Protein AF-A0A520BIV9-F1 (afdb_monomer)

Sequence (105 aa):
MRRLLLAGLMLAPAAWAQDAMPGKGIYTCTTADGRKLTSDRPIPECTSREQRV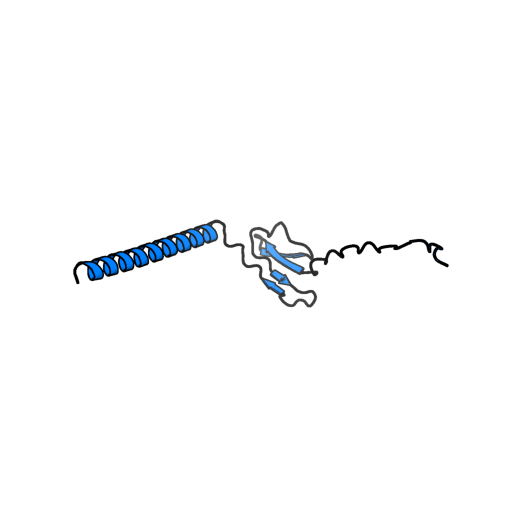LNPDGSQRTTLPPFLSPEERTAKEAADRRAAAERIAQQDAIRRDRSLMQRYG

Nearest PDB structures (foldseek):
  6wau-assembly1_A  TM=3.637E-01  e=9.914E-01  Homo sapiens
  7lky-assembly4_D  TM=3.328E-01  e=1.996E+00  Homo sapiens
  6wat-assembly7_GC  TM=3.192E-01  e=4.019E+00  Homo sapiens
  2eqj-assembly1_A  TM=2.438E-01  e=2.416E+00  Mus musculus
  5xfn-assembly1_A  TM=3.203E-01  e=4.284E+00  Homo sapiens

Mean predicted aligned error: 15.51 Å

pLDDT: mean 76.65, std 16.63, range [41.5, 98.31]

Structure (mmCIF, N/CA/C/O backbone):
data_AF-A0A520BIV9-F1
#
_entry.id   AF-A0A520BIV9-F1
#
loop_
_atom_site.group_PDB
_atom_site.id
_atom_site.type_symbol
_atom_site.label_atom_id
_atom_site.label_alt_id
_atom_site.label_comp_id
_atom_site.label_asym_id
_atom_site.label_entity_id
_atom_site.label_seq_id
_atom_site.pdbx_PDB_ins_code
_atom_site.Cartn_x
_atom_site.Cartn_y
_atom_site.Cartn_z
_atom_site.occupancy
_atom_site.B_iso_or_equiv
_atom_site.auth_seq_id
_atom_site.auth_comp_id
_atom_site.auth_asym_id
_atom_site.auth_atom_id
_atom_site.pdbx_PDB_model_num
ATOM 1 N N . MET A 1 1 ? 8.353 72.843 6.498 1.00 41.50 1 MET A N 1
ATOM 2 C CA . MET A 1 1 ? 8.590 72.641 5.052 1.00 41.50 1 MET A CA 1
ATOM 3 C C . MET A 1 1 ? 8.341 71.175 4.734 1.00 41.50 1 MET A C 1
ATOM 5 O O . MET A 1 1 ? 9.093 70.329 5.196 1.00 41.50 1 MET A O 1
ATOM 9 N N . ARG A 1 2 ? 7.217 70.849 4.089 1.00 49.19 2 ARG A N 1
ATOM 10 C CA . ARG A 1 2 ? 6.784 69.466 3.848 1.00 49.19 2 ARG A CA 1
ATOM 11 C C . ARG A 1 2 ? 6.140 69.388 2.476 1.00 49.19 2 ARG A C 1
ATOM 13 O O . ARG A 1 2 ? 5.058 69.936 2.300 1.00 49.19 2 ARG A O 1
ATOM 20 N N . ARG A 1 3 ? 6.841 68.698 1.574 1.00 47.25 3 ARG A N 1
ATOM 21 C CA . ARG A 1 3 ? 6.407 67.971 0.368 1.00 47.25 3 ARG A CA 1
ATOM 22 C C . ARG A 1 3 ? 7.475 68.155 -0.701 1.00 47.25 3 ARG A C 1
ATOM 24 O O . ARG A 1 3 ? 7.667 69.264 -1.173 1.00 47.25 3 ARG A O 1
ATOM 31 N N . LEU A 1 4 ? 8.095 67.055 -1.100 1.00 50.44 4 LEU A N 1
ATOM 32 C CA . LEU A 1 4 ? 8.312 66.738 -2.506 1.00 50.44 4 LEU A CA 1
ATOM 33 C C . LEU A 1 4 ? 8.403 65.217 -2.612 1.00 50.44 4 LEU A C 1
ATOM 35 O O . LEU A 1 4 ? 9.076 64.555 -1.824 1.00 50.44 4 LEU A O 1
ATOM 39 N N . LEU A 1 5 ? 7.570 64.704 -3.511 1.00 53.81 5 LEU A N 1
ATOM 40 C CA . LEU A 1 5 ? 7.352 63.302 -3.800 1.00 53.81 5 LEU A CA 1
ATOM 41 C C . LEU A 1 5 ? 8.606 62.711 -4.441 1.00 53.81 5 LEU A C 1
ATOM 43 O O . LEU A 1 5 ? 9.160 63.320 -5.353 1.00 53.81 5 LEU A O 1
ATOM 47 N N . LEU A 1 6 ? 8.999 61.509 -4.022 1.00 53.38 6 LEU A N 1
ATOM 48 C CA . LEU A 1 6 ? 9.930 60.684 -4.780 1.00 53.38 6 LEU A CA 1
ATOM 49 C C . LEU A 1 6 ? 9.202 59.442 -5.285 1.00 53.38 6 LEU A C 1
ATOM 51 O O . LEU A 1 6 ? 8.593 58.685 -4.531 1.00 53.38 6 LEU A O 1
ATOM 55 N N . ALA A 1 7 ? 9.225 59.374 -6.611 1.00 52.69 7 ALA A N 1
ATOM 56 C CA . ALA A 1 7 ? 8.597 58.445 -7.520 1.00 52.69 7 ALA A CA 1
ATOM 57 C C . ALA A 1 7 ? 8.765 56.976 -7.131 1.00 52.69 7 ALA A C 1
ATOM 59 O O . ALA A 1 7 ? 9.832 56.528 -6.711 1.00 52.69 7 ALA A O 1
ATOM 60 N N . GLY A 1 8 ? 7.689 56.224 -7.352 1.00 54.03 8 GLY A N 1
ATOM 61 C CA . GLY A 1 8 ? 7.732 54.778 -7.374 1.00 54.03 8 GLY A CA 1
ATOM 62 C C . GLY A 1 8 ? 8.467 54.259 -8.604 1.00 54.03 8 GLY A C 1
ATOM 63 O O . GLY A 1 8 ? 8.3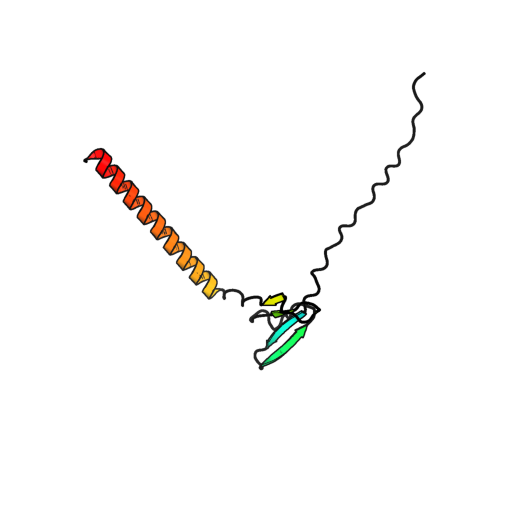37 54.804 -9.696 1.00 54.03 8 GLY A O 1
ATOM 64 N N . LEU A 1 9 ? 9.176 53.153 -8.406 1.00 53.56 9 LEU A N 1
ATOM 65 C CA . LEU A 1 9 ? 9.261 52.066 -9.373 1.00 53.56 9 LEU A CA 1
ATOM 66 C C . LEU A 1 9 ? 9.683 50.801 -8.611 1.00 53.56 9 LEU A C 1
ATOM 68 O O . LEU A 1 9 ? 10.844 50.406 -8.607 1.00 53.56 9 LEU A O 1
ATOM 72 N N . MET A 1 10 ? 8.736 50.189 -7.893 1.00 54.00 10 MET A N 1
ATOM 73 C CA . MET A 1 10 ? 8.916 48.834 -7.365 1.00 54.00 10 MET A CA 1
ATOM 74 C C . MET A 1 10 ? 8.730 47.858 -8.525 1.00 54.00 10 MET A C 1
ATOM 76 O O . MET A 1 10 ? 7.619 47.422 -8.822 1.00 54.00 10 MET A O 1
ATOM 80 N N . LEU A 1 11 ? 9.827 47.563 -9.220 1.00 57.75 11 LEU A N 1
ATOM 81 C CA . LEU A 1 11 ? 9.895 46.473 -10.180 1.00 57.75 11 LEU A CA 1
ATOM 82 C C . LEU A 1 11 ? 9.951 45.165 -9.377 1.00 57.75 11 LEU A C 1
ATOM 84 O O . LEU A 1 11 ? 11.012 44.752 -8.916 1.00 57.75 11 LEU A O 1
ATOM 88 N N . ALA A 1 12 ? 8.793 44.552 -9.138 1.00 58.62 12 ALA A N 1
ATOM 89 C CA . ALA A 1 12 ? 8.722 43.214 -8.569 1.00 58.62 12 ALA A CA 1
ATOM 90 C C . ALA A 1 12 ? 9.267 42.216 -9.607 1.00 58.62 12 ALA A C 1
ATOM 92 O O . ALA A 1 12 ? 8.701 42.127 -10.700 1.00 58.62 12 ALA A O 1
ATOM 93 N N . PRO A 1 13 ? 10.343 41.462 -9.326 1.00 56.66 13 PRO A N 1
ATOM 94 C CA . PRO A 1 13 ? 10.700 40.347 -10.181 1.00 56.66 13 PRO A CA 1
ATOM 95 C C . PRO A 1 13 ? 9.598 39.293 -10.055 1.00 56.66 13 PRO A C 1
ATOM 97 O O . PRO A 1 13 ? 9.321 38.790 -8.965 1.00 56.66 13 PRO A O 1
ATOM 100 N N . ALA A 1 14 ? 8.953 38.973 -11.177 1.00 58.25 14 ALA A N 1
ATOM 101 C CA . ALA A 1 14 ? 8.149 37.771 -11.298 1.00 58.25 14 ALA A CA 1
ATOM 102 C C . ALA A 1 14 ? 9.072 36.584 -11.002 1.00 58.25 14 ALA A C 1
ATOM 104 O O . ALA A 1 14 ? 9.930 36.229 -11.808 1.00 58.25 14 ALA A O 1
ATOM 105 N N . ALA A 1 15 ? 8.947 36.009 -9.809 1.00 54.75 15 ALA A N 1
ATOM 106 C CA . ALA A 1 15 ? 9.573 34.741 -9.496 1.00 54.75 15 ALA A CA 1
ATOM 107 C C . ALA A 1 15 ? 8.885 33.684 -10.366 1.00 54.75 15 ALA A C 1
ATOM 109 O O . ALA A 1 15 ? 7.799 33.207 -10.043 1.00 54.75 15 ALA A O 1
ATOM 110 N N . TRP A 1 16 ? 9.488 33.366 -11.512 1.00 52.84 16 TRP A N 1
ATOM 111 C CA . TRP A 1 16 ? 9.118 32.185 -12.275 1.00 52.84 16 TRP A CA 1
ATOM 112 C C . TRP A 1 16 ? 9.328 30.973 -11.369 1.00 52.84 16 TRP A C 1
ATOM 114 O O . TRP A 1 16 ? 10.451 30.679 -10.954 1.00 52.84 16 TRP A O 1
ATOM 124 N N . ALA A 1 17 ? 8.223 30.318 -11.013 1.00 49.78 17 ALA A N 1
ATOM 125 C CA . ALA A 1 17 ? 8.235 29.036 -10.339 1.00 49.78 17 ALA A CA 1
ATOM 126 C C . ALA A 1 17 ? 9.061 28.074 -11.196 1.00 49.78 17 ALA A C 1
ATOM 128 O O . ALA A 1 17 ? 8.726 27.796 -12.346 1.00 49.78 17 ALA A O 1
ATOM 129 N N . GLN A 1 18 ? 10.190 27.632 -10.657 1.00 59.03 18 GLN A N 1
ATOM 130 C CA . GLN A 1 18 ? 11.004 26.612 -11.290 1.00 59.03 18 GLN A CA 1
ATOM 131 C C . GLN A 1 18 ? 10.245 25.309 -11.066 1.00 59.03 18 GLN A C 1
ATOM 133 O O . GLN A 1 18 ? 10.239 24.796 -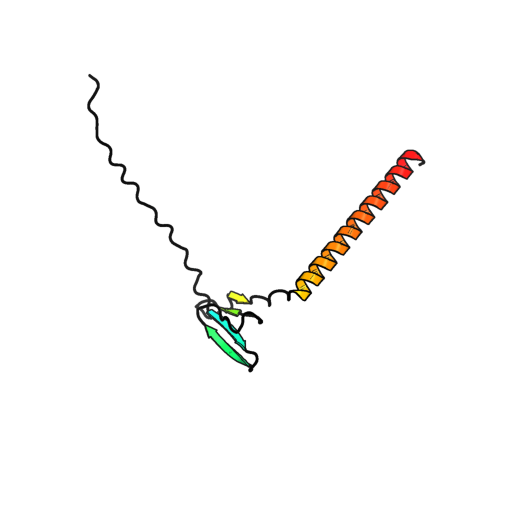9.946 1.00 59.03 18 GLN A O 1
ATOM 138 N N . ASP A 1 19 ? 9.541 24.830 -12.095 1.00 48.00 19 ASP A N 1
ATOM 139 C CA . ASP A 1 19 ? 9.027 23.465 -12.136 1.00 48.00 19 ASP A CA 1
ATOM 140 C C . ASP A 1 19 ? 10.203 22.548 -11.806 1.00 48.00 19 ASP A C 1
ATOM 142 O O . ASP A 1 19 ? 11.144 22.399 -12.591 1.00 48.00 19 ASP A O 1
ATOM 146 N N . ALA A 1 20 ? 10.199 22.008 -10.589 1.00 48.62 20 ALA A N 1
ATOM 147 C CA . ALA A 1 20 ? 11.169 21.028 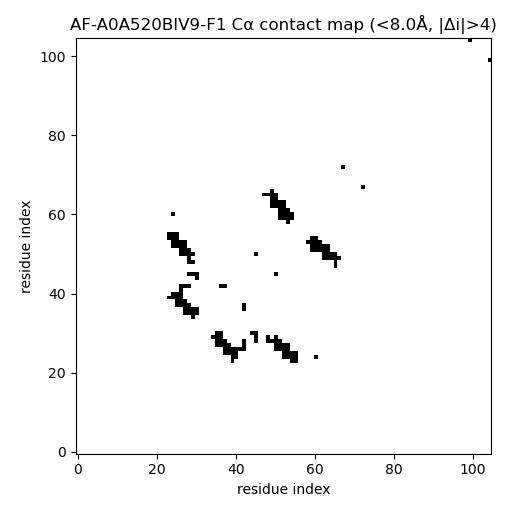-10.158 1.00 48.62 20 ALA A CA 1
ATOM 148 C C . ALA A 1 20 ? 11.031 19.843 -11.111 1.00 48.62 20 ALA A C 1
ATOM 150 O O . ALA A 1 20 ? 10.100 19.047 -10.986 1.00 48.62 20 ALA A O 1
ATOM 151 N N . MET A 1 21 ? 11.927 19.768 -12.103 1.00 55.56 21 MET A N 1
ATOM 152 C CA . MET A 1 21 ? 11.977 18.652 -13.036 1.00 55.56 21 MET A CA 1
ATOM 153 C C . MET A 1 21 ? 11.934 17.370 -12.201 1.00 55.56 21 MET A C 1
ATOM 155 O O . MET A 1 21 ? 12.794 17.212 -11.324 1.00 55.56 21 MET A O 1
ATOM 159 N N . PRO A 1 22 ? 10.956 16.469 -12.419 1.00 55.81 22 PRO A N 1
ATOM 160 C CA . PRO A 1 22 ? 10.946 15.197 -11.720 1.00 55.81 22 PRO A CA 1
ATOM 161 C C . PRO A 1 22 ? 12.300 14.549 -11.995 1.00 55.81 22 PRO A C 1
ATOM 163 O O . PRO A 1 22 ? 12.695 14.398 -13.154 1.00 55.81 22 PRO A O 1
ATOM 166 N N . GLY A 1 23 ? 13.062 14.296 -10.926 1.00 59.44 23 GLY A N 1
ATOM 167 C CA . GLY A 1 23 ? 14.439 13.826 -11.031 1.00 59.44 23 GLY A CA 1
ATOM 168 C C . GLY A 1 23 ? 14.527 12.671 -12.024 1.00 59.44 23 GLY A C 1
ATOM 169 O O . GLY A 1 23 ? 13.668 11.790 -12.004 1.00 59.44 23 GLY A O 1
ATOM 170 N N . LYS A 1 24 ? 15.530 12.714 -12.910 1.00 68.38 24 LYS A N 1
ATOM 171 C CA . LYS A 1 24 ? 15.757 11.730 -13.979 1.00 68.38 24 LYS A CA 1
ATOM 172 C C . LYS A 1 24 ? 15.867 10.323 -13.381 1.00 68.38 24 LYS A C 1
ATOM 174 O O . LYS A 1 24 ? 16.938 9.913 -12.944 1.00 68.38 24 LYS A O 1
ATOM 179 N N . GLY A 1 25 ? 14.742 9.626 -13.288 1.00 75.75 25 GLY A N 1
ATOM 180 C CA . GLY A 1 25 ? 14.665 8.229 -12.896 1.00 75.75 25 GLY A CA 1
ATOM 181 C C . GLY A 1 25 ? 14.656 7.379 -14.154 1.00 75.75 25 GLY A C 1
ATOM 182 O O . GLY A 1 25 ? 13.886 7.652 -15.071 1.00 75.75 25 GLY A O 1
ATOM 183 N N . ILE A 1 26 ? 15.509 6.364 -14.206 1.00 84.44 26 ILE A N 1
ATOM 184 C CA . ILE A 1 26 ? 15.545 5.419 -15.321 1.00 84.44 26 ILE A CA 1
ATOM 185 C C . ILE A 1 26 ? 14.513 4.332 -15.019 1.00 84.44 26 ILE A C 1
ATOM 187 O O . ILE A 1 26 ? 14.655 3.579 -14.057 1.00 84.44 26 ILE A O 1
ATOM 191 N N . TYR A 1 27 ? 13.459 4.253 -15.818 1.00 85.81 27 TYR A N 1
ATOM 192 C CA . TYR A 1 27 ? 12.400 3.260 -15.694 1.00 85.81 27 TYR A CA 1
ATOM 193 C C . TYR A 1 27 ? 12.828 1.977 -16.398 1.00 85.81 27 TYR A C 1
ATOM 195 O O . TYR A 1 27 ? 13.209 1.994 -17.567 1.00 85.81 27 TYR A O 1
ATOM 203 N N . THR A 1 28 ? 12.757 0.852 -15.692 1.00 87.75 28 THR A N 1
ATOM 204 C CA . THR A 1 28 ? 13.059 -0.471 -16.242 1.00 87.75 28 THR A CA 1
ATOM 205 C C . THR A 1 28 ? 11.923 -1.442 -15.962 1.00 87.75 28 THR A C 1
ATOM 207 O O . THR A 1 28 ? 11.371 -1.470 -14.862 1.00 87.75 28 THR A O 1
ATOM 210 N N . CYS A 1 29 ? 11.557 -2.254 -16.948 1.00 86.50 29 CYS A N 1
ATOM 211 C CA . CYS A 1 29 ? 10.507 -3.259 -16.811 1.00 86.50 29 CYS A CA 1
ATOM 212 C C . CYS A 1 29 ? 10.761 -4.460 -17.725 1.00 86.50 29 CYS A C 1
ATOM 214 O O . CYS A 1 29 ? 11.612 -4.414 -18.613 1.00 86.50 29 CYS A O 1
ATOM 216 N N . THR A 1 30 ? 10.036 -5.554 -17.492 1.00 86.31 30 THR A N 1
ATOM 217 C CA . THR A 1 30 ? 10.101 -6.759 -18.333 1.00 86.31 30 THR A CA 1
ATOM 218 C C . THR A 1 30 ? 8.747 -6.985 -18.999 1.00 86.31 30 THR A C 1
ATOM 220 O O . THR A 1 30 ? 7.741 -7.160 -18.308 1.00 86.31 30 THR A O 1
ATOM 223 N N . THR A 1 31 ? 8.721 -6.963 -20.331 1.00 81.31 31 THR A N 1
ATOM 224 C CA . THR A 1 31 ? 7.530 -7.189 -21.162 1.00 81.31 31 THR A CA 1
ATOM 225 C C . THR A 1 31 ? 7.058 -8.646 -21.057 1.00 81.31 31 THR A C 1
ATOM 227 O O . THR A 1 31 ? 7.799 -9.517 -20.600 1.00 81.31 31 THR A O 1
ATOM 230 N N . ALA A 1 32 ? 5.824 -8.937 -21.485 1.00 77.38 32 ALA A N 1
ATOM 231 C CA . ALA A 1 32 ? 5.276 -10.298 -21.507 1.00 77.38 32 ALA A CA 1
ATOM 232 C C . ALA A 1 32 ? 6.132 -11.284 -22.322 1.00 77.38 32 ALA A C 1
ATOM 234 O O . ALA A 1 32 ? 6.276 -12.436 -21.924 1.00 77.38 32 ALA A O 1
ATOM 235 N N . ASP A 1 33 ? 6.785 -10.793 -23.374 1.00 81.25 33 ASP A N 1
ATOM 236 C CA . ASP A 1 33 ? 7.691 -11.567 -24.231 1.00 81.25 33 ASP A CA 1
ATOM 237 C C . ASP A 1 33 ? 9.074 -11.818 -23.594 1.00 81.25 33 ASP A C 1
ATOM 239 O O . ASP A 1 33 ? 10.000 -12.282 -24.254 1.00 81.25 33 ASP A O 1
ATOM 243 N N . GLY A 1 34 ? 9.266 -11.443 -22.322 1.00 80.00 34 GLY A N 1
ATOM 244 C CA . GLY A 1 34 ? 10.524 -11.608 -21.586 1.00 80.00 34 GLY A CA 1
ATOM 245 C C . GLY A 1 34 ? 11.604 -10.570 -21.915 1.00 80.00 34 GLY A C 1
ATOM 246 O O . GLY A 1 34 ? 12.704 -10.618 -21.362 1.00 80.00 34 GLY A O 1
ATOM 247 N N . ARG A 1 35 ? 11.311 -9.602 -22.790 1.00 84.88 35 ARG A N 1
ATOM 248 C CA . ARG A 1 35 ? 12.235 -8.514 -23.135 1.00 84.88 35 ARG A CA 1
ATOM 249 C C . ARG A 1 35 ? 12.330 -7.491 -22.006 1.00 84.88 35 ARG A C 1
ATOM 251 O O . ARG A 1 35 ? 11.318 -7.073 -21.455 1.00 84.88 35 ARG A O 1
ATOM 258 N N . LYS A 1 36 ? 13.550 -7.044 -21.698 1.00 86.00 36 LYS A N 1
ATOM 259 C CA . LYS A 1 36 ? 13.785 -5.917 -20.786 1.00 86.00 36 LYS A CA 1
ATOM 260 C C . LYS A 1 36 ? 13.687 -4.602 -21.554 1.00 86.00 36 LYS A C 1
ATOM 262 O O . LYS A 1 36 ? 14.371 -4.434 -22.563 1.00 86.00 36 LYS A O 1
ATOM 267 N N . LEU A 1 37 ? 12.863 -3.686 -21.064 1.00 86.44 37 LEU A N 1
ATOM 268 C CA . LEU A 1 37 ? 12.748 -2.322 -21.566 1.00 86.44 37 LEU A CA 1
ATOM 269 C C . LEU A 1 37 ? 13.335 -1.360 -20.536 1.00 86.44 37 LEU A C 1
ATOM 271 O O . LEU A 1 37 ? 13.080 -1.497 -19.340 1.00 86.44 37 LEU A O 1
ATOM 275 N N . THR A 1 38 ? 14.100 -0.389 -21.023 1.00 87.06 38 THR A N 1
ATOM 276 C CA . THR A 1 38 ? 14.731 0.665 -20.225 1.00 87.06 38 THR A CA 1
ATOM 277 C C . THR A 1 38 ? 14.428 1.999 -20.884 1.00 87.06 38 THR A C 1
ATOM 279 O O . THR A 1 38 ? 14.583 2.135 -22.098 1.00 87.06 38 THR A O 1
ATOM 282 N N . SER A 1 39 ? 13.980 2.983 -20.112 1.00 85.44 39 SER A N 1
ATOM 283 C CA . SER A 1 39 ? 13.673 4.308 -20.635 1.00 85.44 39 SER A CA 1
ATOM 284 C C . SER A 1 39 ? 13.816 5.379 -19.562 1.00 85.44 39 SER A C 1
ATOM 286 O O . SER A 1 39 ? 13.466 5.161 -18.410 1.00 85.44 39 SER A O 1
ATOM 288 N N . ASP A 1 40 ? 14.265 6.570 -19.947 1.00 84.25 40 ASP A N 1
ATOM 289 C CA . ASP A 1 40 ? 14.320 7.740 -19.054 1.00 84.25 40 ASP A CA 1
ATOM 290 C C . ASP A 1 40 ? 12.932 8.358 -18.786 1.00 84.25 40 ASP A C 1
ATOM 292 O O . ASP A 1 40 ? 12.801 9.360 -18.083 1.00 84.25 40 ASP A O 1
ATOM 296 N N . ARG A 1 41 ? 11.881 7.773 -19.372 1.00 82.56 41 ARG A N 1
ATOM 297 C CA . ARG A 1 41 ? 10.472 8.155 -19.232 1.00 82.56 41 ARG A CA 1
ATOM 298 C C . ARG A 1 41 ? 9.620 6.932 -18.859 1.00 82.56 41 ARG A C 1
ATOM 300 O O . ARG A 1 41 ? 10.024 5.813 -19.175 1.00 82.56 41 ARG A O 1
ATOM 307 N N . PRO A 1 42 ? 8.440 7.115 -18.237 1.00 80.69 42 PRO A N 1
ATOM 308 C CA . PRO A 1 42 ? 7.537 6.009 -17.923 1.00 80.69 42 PRO A CA 1
ATOM 309 C C . PRO A 1 42 ? 7.216 5.157 -19.156 1.00 80.69 42 PRO A C 1
ATOM 311 O O . PRO A 1 42 ? 6.904 5.696 -20.220 1.00 80.69 42 PRO A O 1
ATOM 314 N N . ILE A 1 43 ? 7.296 3.832 -19.012 1.00 84.88 43 ILE A N 1
ATOM 315 C CA . ILE A 1 43 ? 7.101 2.886 -20.116 1.00 84.88 43 ILE A CA 1
ATOM 316 C C . ILE A 1 43 ? 5.614 2.488 -20.156 1.00 84.88 43 ILE A C 1
ATOM 318 O O . ILE A 1 43 ? 5.170 1.763 -19.259 1.00 84.88 43 ILE A O 1
ATOM 322 N N . PRO A 1 44 ? 4.830 2.932 -21.161 1.00 81.00 44 PRO A N 1
ATOM 323 C CA . PRO A 1 44 ? 3.380 2.702 -21.206 1.00 81.00 44 PRO A CA 1
ATOM 324 C C . PRO A 1 44 ? 3.014 1.225 -21.413 1.00 81.00 44 PRO A C 1
ATOM 326 O O . PRO A 1 44 ? 2.001 0.751 -20.913 1.00 81.00 44 PRO A O 1
ATOM 329 N N . GLU A 1 45 ? 3.866 0.458 -22.093 1.00 80.19 45 GLU A N 1
ATOM 330 C CA . GLU A 1 45 ? 3.668 -0.986 -22.299 1.00 80.19 45 GLU A CA 1
ATOM 331 C C . GLU A 1 45 ? 3.774 -1.790 -20.994 1.00 80.19 45 GLU A C 1
ATOM 333 O O . GLU A 1 45 ? 3.259 -2.901 -20.887 1.00 80.19 45 GLU A O 1
ATOM 338 N N . CYS A 1 46 ? 4.425 -1.218 -19.981 1.00 77.94 46 CYS A N 1
ATOM 339 C CA . CYS A 1 46 ? 4.652 -1.846 -18.689 1.00 77.94 46 CYS A CA 1
ATOM 340 C C . CYS A 1 46 ? 3.731 -1.309 -17.593 1.00 77.94 46 CYS A C 1
ATOM 342 O O . CYS A 1 46 ? 3.991 -1.544 -16.417 1.00 77.94 46 CYS A O 1
ATOM 344 N N . THR A 1 47 ? 2.665 -0.577 -17.926 1.00 73.50 47 THR A N 1
ATOM 345 C CA . THR A 1 47 ? 1.713 -0.062 -16.925 1.00 73.50 47 THR A CA 1
ATOM 346 C C . THR A 1 47 ? 0.987 -1.186 -16.172 1.00 73.50 47 THR A C 1
ATOM 348 O O . THR A 1 47 ? 0.589 -0.997 -15.028 1.00 73.50 47 THR A O 1
ATOM 351 N N . SER A 1 48 ? 0.858 -2.373 -16.773 1.00 68.94 48 SER A N 1
ATOM 352 C CA . SER A 1 48 ? 0.258 -3.568 -16.158 1.00 68.94 48 SER A CA 1
ATOM 353 C C . SER A 1 48 ? 1.241 -4.427 -15.348 1.00 68.94 48 SER A C 1
ATOM 355 O O . SER A 1 48 ? 0.865 -5.496 -14.871 1.00 68.94 48 SER A O 1
ATOM 357 N N . ARG A 1 49 ? 2.507 -4.007 -15.216 1.00 71.56 49 ARG A N 1
ATOM 358 C CA . ARG A 1 49 ? 3.587 -4.774 -14.577 1.00 71.56 49 ARG A CA 1
ATOM 359 C C . ARG A 1 49 ? 4.406 -3.897 -13.634 1.00 71.56 49 ARG A C 1
ATOM 361 O O . ARG A 1 49 ? 4.336 -2.673 -13.668 1.00 71.56 49 ARG A O 1
ATOM 368 N N . GLU A 1 50 ? 5.221 -4.542 -12.806 1.00 72.44 50 GLU A N 1
ATOM 369 C CA . GLU A 1 50 ? 6.200 -3.855 -11.965 1.00 72.44 50 GLU A CA 1
ATOM 370 C C . GLU A 1 50 ? 7.218 -3.084 -12.816 1.00 72.44 50 GLU A C 1
ATOM 372 O O . GLU A 1 50 ? 7.817 -3.632 -13.749 1.00 72.44 50 GLU A O 1
ATOM 377 N N . GLN A 1 51 ? 7.446 -1.816 -12.464 1.00 75.94 51 GLN A N 1
ATOM 378 C CA . GLN A 1 51 ? 8.515 -0.996 -13.032 1.00 75.94 51 GLN A CA 1
ATOM 379 C C . GLN A 1 51 ? 9.513 -0.639 -11.929 1.00 75.94 51 GLN A C 1
ATOM 381 O O . GLN A 1 51 ? 9.150 -0.151 -10.859 1.00 75.94 51 GLN A O 1
ATOM 386 N N . ARG A 1 52 ? 10.799 -0.871 -12.182 1.00 83.69 52 ARG A N 1
ATOM 387 C CA . ARG A 1 52 ? 11.888 -0.478 -11.283 1.00 83.69 52 ARG A CA 1
ATOM 388 C C . ARG A 1 52 ? 12.422 0.873 -11.729 1.00 83.69 52 ARG A C 1
ATOM 390 O O . ARG A 1 52 ? 12.804 1.020 -12.888 1.00 83.69 52 ARG A O 1
ATOM 397 N N . VAL A 1 53 ? 12.480 1.832 -10.812 1.00 82.88 53 VAL A N 1
ATOM 398 C CA . VAL A 1 53 ? 13.097 3.140 -11.044 1.00 82.88 53 VAL A CA 1
ATOM 399 C C . VAL A 1 53 ? 14.525 3.080 -10.520 1.00 82.88 53 VAL A C 1
ATOM 401 O O . VAL A 1 53 ? 14.758 2.834 -9.333 1.00 82.88 53 VAL A O 1
ATOM 404 N N . LEU A 1 54 ? 15.486 3.287 -11.409 1.00 84.38 54 LEU A N 1
ATOM 405 C CA . LEU A 1 54 ? 16.898 3.390 -11.074 1.00 84.38 54 LEU A CA 1
ATOM 406 C C . LEU A 1 54 ? 17.292 4.862 -10.961 1.00 84.38 54 LEU A C 1
ATOM 408 O O . LEU A 1 54 ? 16.733 5.738 -11.628 1.00 84.38 54 LEU A O 1
ATOM 412 N N . ASN A 1 55 ? 18.257 5.127 -10.094 1.00 81.12 55 ASN A N 1
ATOM 413 C CA . ASN A 1 55 ? 18.963 6.393 -10.051 1.00 81.12 55 ASN A CA 1
ATOM 414 C C . ASN A 1 55 ? 19.947 6.487 -11.238 1.00 81.12 55 ASN A C 1
ATOM 416 O O . ASN A 1 55 ? 20.296 5.467 -11.840 1.00 81.12 55 ASN A O 1
ATOM 420 N N . PRO A 1 56 ? 20.445 7.694 -11.559 1.00 76.94 56 PRO A N 1
ATOM 421 C CA . PRO A 1 56 ? 21.444 7.890 -12.614 1.00 76.94 56 PRO A CA 1
ATOM 422 C C . PRO A 1 56 ? 22.765 7.132 -12.405 1.00 76.94 56 PRO A C 1
ATOM 424 O O . PRO A 1 56 ? 23.479 6.878 -13.367 1.00 76.94 56 PRO A O 1
ATOM 427 N N . ASP A 1 57 ? 23.094 6.765 -11.165 1.00 76.69 57 ASP A N 1
ATOM 428 C CA . ASP A 1 57 ? 24.262 5.950 -10.800 1.00 76.69 57 ASP A CA 1
ATOM 429 C C . ASP A 1 57 ? 24.027 4.436 -10.994 1.00 76.69 57 ASP A C 1
ATOM 431 O O . ASP A 1 57 ? 24.889 3.621 -10.673 1.00 76.69 57 ASP A O 1
ATOM 435 N N . GLY A 1 58 ? 22.853 4.046 -11.503 1.00 69.75 58 GLY A N 1
ATOM 436 C CA . GLY A 1 58 ? 2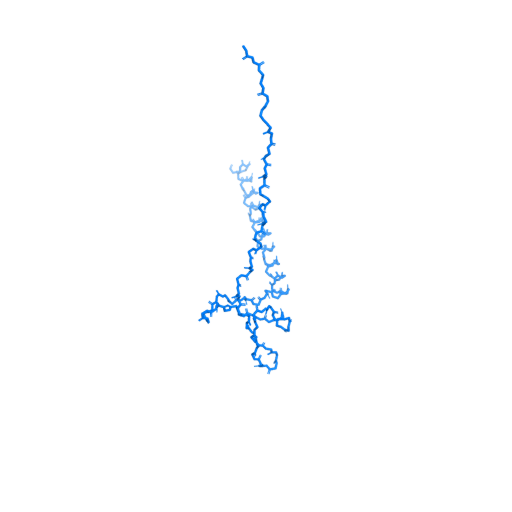2.453 2.653 -11.688 1.00 69.75 58 GLY A CA 1
ATOM 437 C C . GLY A 1 58 ? 21.992 1.962 -10.403 1.00 69.75 58 GLY A C 1
ATOM 438 O O . GLY A 1 58 ? 21.548 0.813 -10.464 1.00 69.75 58 GLY A O 1
ATOM 439 N N . SER A 1 59 ? 22.040 2.641 -9.250 1.00 77.88 59 SER A N 1
ATOM 440 C CA . SER A 1 59 ? 21.477 2.107 -8.012 1.00 77.88 59 SER A CA 1
ATOM 441 C C . SER A 1 59 ? 19.953 2.038 -8.111 1.00 77.88 59 SER A C 1
ATOM 443 O O . SER A 1 59 ? 19.296 2.875 -8.737 1.00 77.88 59 SER A O 1
ATOM 445 N N . GLN A 1 60 ? 19.356 1.014 -7.504 1.00 73.88 60 GLN A N 1
ATOM 446 C CA . GLN A 1 60 ? 17.904 0.910 -7.456 1.00 73.88 60 GLN A CA 1
ATOM 447 C C . GLN A 1 60 ? 17.355 1.993 -6.521 1.00 73.88 60 GLN A C 1
ATOM 449 O O . GLN A 1 60 ? 17.571 1.939 -5.314 1.00 73.88 60 GLN A O 1
ATOM 454 N N . ARG A 1 61 ? 16.631 2.971 -7.080 1.00 71.19 61 ARG A N 1
ATOM 455 C CA . ARG A 1 61 ? 16.005 4.051 -6.307 1.00 71.19 61 ARG A CA 1
ATOM 456 C C . ARG A 1 61 ? 14.772 3.542 -5.580 1.00 71.19 61 ARG A C 1
ATOM 458 O O . ARG A 1 61 ? 14.598 3.766 -4.389 1.00 71.19 61 ARG A O 1
ATOM 465 N N . THR A 1 62 ? 13.887 2.892 -6.325 1.00 64.25 62 THR A N 1
ATOM 466 C CA . THR A 1 62 ? 12.679 2.278 -5.786 1.00 64.25 62 THR A CA 1
ATOM 467 C C . THR A 1 62 ? 12.166 1.240 -6.777 1.00 64.25 62 THR A C 1
ATOM 469 O O . THR A 1 62 ? 12.243 1.431 -7.992 1.00 64.25 62 THR A O 1
ATOM 472 N N . THR A 1 63 ? 11.652 0.125 -6.278 1.00 63.75 63 THR A N 1
ATOM 473 C CA . THR A 1 63 ? 10.822 -0.765 -7.093 1.00 63.75 63 THR A CA 1
ATOM 474 C C . THR A 1 63 ? 9.401 -0.291 -6.871 1.00 63.75 63 THR A C 1
ATOM 476 O O . THR A 1 63 ? 8.948 -0.355 -5.729 1.00 63.75 63 THR A O 1
ATOM 479 N N . LEU A 1 64 ? 8.714 0.225 -7.903 1.00 61.03 64 LEU A N 1
ATOM 480 C CA . LEU A 1 64 ? 7.276 0.410 -7.747 1.00 61.03 64 LEU A CA 1
ATOM 481 C C . LEU A 1 64 ? 6.706 -0.994 -7.551 1.00 61.03 64 LEU A C 1
ATOM 483 O O . LEU A 1 64 ? 6.855 -1.816 -8.465 1.00 61.03 64 LEU A O 1
ATOM 487 N 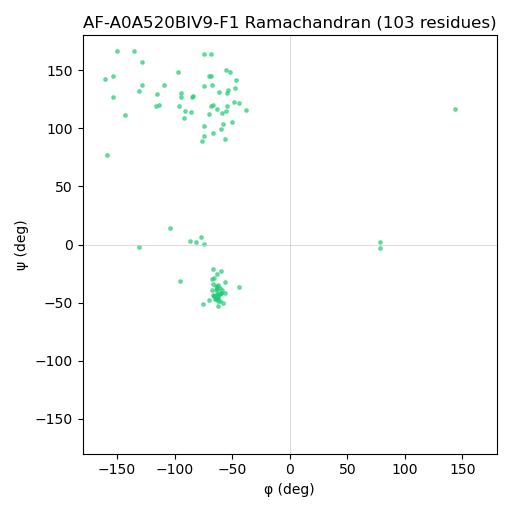N . PRO A 1 65 ? 6.098 -1.291 -6.386 1.00 53.72 65 PRO A N 1
ATOM 488 C CA . PRO A 1 65 ? 5.346 -2.520 -6.266 1.00 53.72 65 PRO A CA 1
ATOM 489 C C . PRO A 1 65 ? 4.302 -2.511 -7.386 1.00 53.72 65 PRO A C 1
ATOM 491 O O . PRO A 1 65 ? 3.862 -1.429 -7.808 1.00 53.72 65 PRO A O 1
ATOM 494 N N . PRO A 1 66 ? 3.910 -3.687 -7.892 1.00 54.31 66 PRO A N 1
ATOM 495 C CA . PRO A 1 66 ? 2.803 -3.740 -8.822 1.00 54.31 66 PRO A CA 1
ATOM 496 C C . PRO A 1 66 ? 1.669 -3.047 -8.081 1.00 54.31 66 PRO A C 1
ATOM 498 O O . PRO A 1 66 ? 1.486 -3.282 -6.881 1.00 54.31 66 PRO A O 1
ATOM 501 N N . PHE A 1 67 ? 0.999 -2.094 -8.735 1.00 52.84 67 PHE A N 1
ATOM 502 C CA . PHE A 1 67 ? -0.207 -1.521 -8.153 1.00 52.84 67 PHE A CA 1
ATOM 503 C C . PHE A 1 67 ? -1.000 -2.703 -7.619 1.00 52.84 67 PHE A C 1
ATOM 505 O O . PHE A 1 67 ? -1.243 -3.612 -8.415 1.00 52.84 67 PHE A O 1
ATOM 512 N N . LEU A 1 68 ? -1.302 -2.727 -6.305 1.00 55.75 68 LEU A N 1
ATOM 513 C CA . LEU A 1 68 ? -2.231 -3.704 -5.735 1.00 55.75 68 LEU A CA 1
ATOM 514 C C . LEU A 1 68 ? -3.311 -3.856 -6.791 1.00 55.75 68 LEU A C 1
ATOM 516 O O . LEU A 1 68 ? -3.929 -2.842 -7.165 1.00 55.75 68 LEU A O 1
ATOM 520 N N . SER A 1 69 ? -3.425 -5.053 -7.363 1.00 62.97 69 SER A N 1
ATOM 521 C CA . SER A 1 69 ? -4.365 -5.255 -8.453 1.00 62.97 69 SER A CA 1
ATOM 522 C C . SER A 1 69 ? -5.720 -4.724 -7.972 1.00 62.97 69 SER A C 1
ATOM 524 O O . SER A 1 69 ? -5.986 -4.713 -6.762 1.00 62.97 69 SER A O 1
ATOM 526 N N . PRO A 1 70 ? -6.580 -4.190 -8.852 1.00 64.06 70 PRO A N 1
ATOM 527 C CA . PRO A 1 70 ? -7.903 -3.737 -8.433 1.00 64.06 70 PRO A CA 1
ATOM 528 C C . PRO A 1 70 ? -8.584 -4.748 -7.494 1.00 64.06 70 PRO A C 1
ATOM 530 O O . PRO A 1 70 ? -9.148 -4.351 -6.481 1.00 64.06 70 PRO A O 1
ATOM 533 N N . GLU A 1 71 ? -8.381 -6.041 -7.750 1.00 68.69 71 GLU A N 1
ATOM 534 C CA . GLU A 1 71 ? -8.797 -7.155 -6.902 1.00 68.69 71 GLU A CA 1
ATOM 535 C C . GLU A 1 71 ? -8.143 -7.152 -5.508 1.00 68.69 71 GLU A C 1
ATOM 537 O O . GLU A 1 71 ? -8.861 -7.134 -4.511 1.00 68.69 71 GLU A O 1
ATOM 542 N N . GLU A 1 72 ? -6.816 -7.084 -5.385 1.00 73.06 72 GLU A N 1
ATOM 543 C CA . GLU A 1 72 ? -6.127 -7.042 -4.082 1.00 73.06 72 GLU A CA 1
ATOM 544 C C . GLU A 1 72 ? -6.486 -5.802 -3.253 1.00 73.06 72 GLU A C 1
ATOM 546 O O . GLU A 1 72 ? -6.620 -5.893 -2.029 1.00 73.06 72 GLU A O 1
ATOM 551 N N . ARG A 1 73 ? -6.715 -4.647 -3.897 1.00 78.06 73 ARG A N 1
ATOM 552 C CA . ARG A 1 73 ? -7.243 -3.458 -3.203 1.00 78.06 73 ARG A CA 1
ATOM 553 C C . ARG A 1 73 ? -8.651 -3.702 -2.694 1.00 78.06 73 ARG A C 1
ATOM 555 O O . ARG A 1 73 ? -8.914 -3.443 -1.525 1.00 78.06 73 ARG A O 1
ATOM 562 N N . THR A 1 74 ? -9.535 -4.250 -3.529 1.00 79.94 74 THR A N 1
ATOM 563 C CA . THR A 1 74 ? -10.909 -4.555 -3.102 1.00 79.94 74 THR A CA 1
ATOM 564 C C . THR A 1 74 ? -10.943 -5.599 -1.986 1.00 79.94 74 THR A C 1
ATOM 566 O O . THR A 1 74 ? -11.738 -5.466 -1.055 1.00 79.94 74 THR A O 1
ATOM 569 N N . ALA A 1 75 ? -10.050 -6.593 -2.018 1.00 85.19 75 ALA A N 1
ATOM 570 C CA . ALA A 1 75 ? -9.908 -7.602 -0.976 1.00 85.19 75 ALA A CA 1
ATOM 571 C C . ALA A 1 75 ? -9.418 -6.979 0.336 1.00 85.19 75 ALA A C 1
ATOM 573 O O . ALA A 1 75 ? -9.990 -7.245 1.396 1.00 85.19 75 ALA A O 1
ATOM 574 N N . LYS A 1 76 ? -8.421 -6.088 0.268 1.00 86.19 76 LYS A N 1
ATOM 575 C CA . LYS A 1 76 ? -7.941 -5.338 1.429 1.00 86.19 76 LYS A CA 1
ATOM 576 C C . LYS A 1 76 ? -9.018 -4.418 2.005 1.00 86.19 76 LYS A C 1
ATOM 578 O O . LYS A 1 76 ? -9.251 -4.447 3.205 1.00 86.19 76 LYS A O 1
ATOM 583 N N . GLU A 1 77 ? -9.734 -3.669 1.174 1.00 90.38 77 GLU A N 1
ATOM 584 C CA . GLU A 1 77 ? -10.841 -2.811 1.614 1.00 90.38 77 GLU A CA 1
ATOM 585 C C . GLU A 1 77 ? -12.001 -3.619 2.213 1.00 90.38 77 GLU A C 1
ATOM 587 O O . GLU A 1 77 ? -12.656 -3.181 3.158 1.00 90.38 77 GLU A O 1
ATOM 592 N N . ALA A 1 78 ? -12.288 -4.811 1.683 1.00 92.44 78 ALA A N 1
ATOM 593 C CA . ALA A 1 78 ? -13.267 -5.721 2.270 1.00 92.44 78 ALA A CA 1
ATOM 594 C C . ALA A 1 78 ? -12.803 -6.244 3.638 1.00 92.44 78 ALA A C 1
ATOM 596 O O . ALA A 1 78 ? -13.600 -6.256 4.578 1.00 92.44 78 ALA A O 1
ATOM 597 N N . ALA A 1 79 ? -11.531 -6.630 3.770 1.00 93.44 79 ALA A N 1
ATOM 598 C CA . ALA A 1 79 ? -10.948 -7.058 5.039 1.00 93.44 79 ALA A CA 1
ATOM 599 C C . ALA A 1 79 ? -10.953 -5.922 6.076 1.00 93.44 79 ALA A C 1
ATOM 601 O O . ALA A 1 79 ? -11.410 -6.118 7.202 1.00 93.44 79 ALA A O 1
ATOM 602 N N . ASP A 1 80 ? -10.551 -4.715 5.676 1.00 95.31 80 ASP A N 1
ATOM 603 C CA . ASP A 1 80 ? -10.516 -3.533 6.537 1.00 95.31 80 ASP A CA 1
ATOM 604 C C . ASP A 1 80 ? -11.936 -3.139 6.999 1.00 95.31 80 ASP A C 1
ATOM 606 O O . ASP A 1 80 ? -12.141 -2.817 8.173 1.00 95.31 80 ASP A O 1
ATOM 610 N N . ARG A 1 81 ? -12.948 -3.248 6.120 1.00 96.06 81 ARG A N 1
ATOM 611 C CA . ARG A 1 81 ? -14.367 -3.046 6.478 1.00 96.06 81 ARG A CA 1
ATOM 612 C C . ARG A 1 81 ? -14.880 -4.082 7.475 1.00 96.06 81 ARG A C 1
ATOM 614 O O . ARG A 1 81 ? -15.558 -3.704 8.430 1.00 96.06 81 ARG A O 1
ATOM 621 N N . ARG A 1 82 ? -14.554 -5.366 7.286 1.00 96.19 82 ARG A N 1
ATOM 622 C CA . ARG A 1 82 ? -14.932 -6.440 8.224 1.00 96.19 82 ARG A CA 1
ATOM 623 C C . ARG A 1 82 ? -14.300 -6.217 9.596 1.00 96.19 82 ARG A C 1
ATOM 625 O O . ARG A 1 82 ? -15.019 -6.175 10.588 1.00 96.19 82 ARG A O 1
ATOM 632 N N . ALA A 1 83 ? -12.998 -5.941 9.638 1.00 97.31 83 ALA A N 1
ATOM 633 C CA . ALA A 1 83 ? -12.288 -5.650 10.880 1.00 97.31 83 ALA A CA 1
ATOM 634 C C . ALA A 1 83 ? -12.850 -4.407 11.595 1.00 97.31 83 ALA A C 1
ATOM 636 O O . ALA A 1 83 ? -12.943 -4.375 12.821 1.00 97.31 83 ALA A O 1
ATOM 637 N N . ALA A 1 84 ? -13.254 -3.369 10.854 1.00 97.44 84 ALA A N 1
ATOM 638 C CA . ALA A 1 84 ? -13.907 -2.201 11.439 1.00 97.44 84 ALA A CA 1
ATOM 639 C C . ALA A 1 84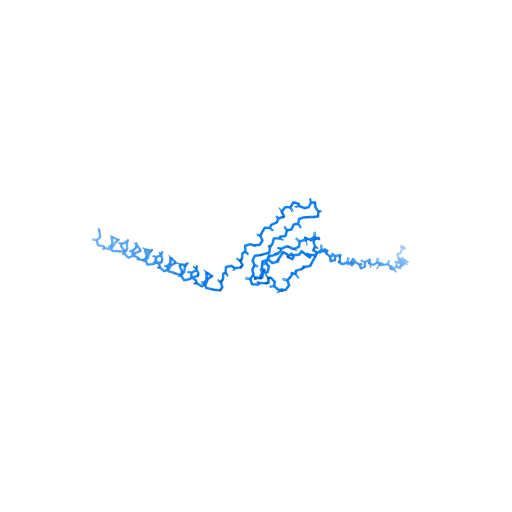 ? -15.280 -2.538 12.043 1.00 97.44 84 ALA A C 1
ATOM 641 O O . ALA A 1 84 ? -15.558 -2.121 13.167 1.00 97.44 84 ALA A O 1
ATOM 642 N N . ALA A 1 85 ? -16.105 -3.316 11.336 1.00 97.62 85 ALA A N 1
ATOM 643 C CA . ALA A 1 85 ? -17.40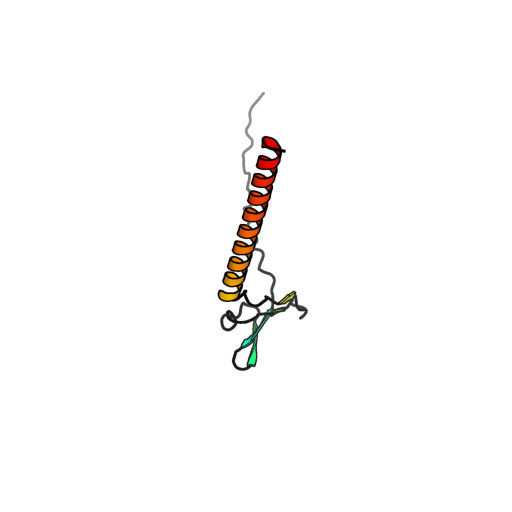8 -3.756 11.830 1.00 97.62 85 ALA A CA 1
ATOM 644 C C . ALA A 1 85 ? -17.282 -4.627 13.090 1.00 97.62 85 ALA A C 1
ATOM 646 O O . ALA A 1 85 ? -18.014 -4.418 14.056 1.00 97.62 85 ALA A O 1
ATOM 647 N N . GLU A 1 86 ? -16.312 -5.542 13.122 1.00 97.81 86 GLU A N 1
ATOM 648 C CA . GLU A 1 86 ? -16.026 -6.380 14.291 1.00 97.81 86 GLU A CA 1
ATOM 649 C C . GLU A 1 86 ? -15.610 -5.545 15.504 1.00 97.81 86 GLU A C 1
ATOM 651 O O . GLU A 1 86 ? -16.131 -5.752 16.600 1.00 97.81 86 GLU A O 1
ATOM 656 N N . ARG A 1 87 ? -14.739 -4.544 15.319 1.00 97.75 87 ARG A N 1
ATOM 657 C CA . ARG A 1 87 ? -14.357 -3.624 16.403 1.00 97.75 87 ARG A CA 1
ATOM 658 C C . ARG A 1 87 ? -15.558 -2.858 16.958 1.00 97.75 87 ARG A C 1
ATOM 660 O O . ARG A 1 87 ? -15.670 -2.718 18.173 1.00 97.75 87 ARG A O 1
ATOM 667 N N . ILE A 1 88 ? -16.454 -2.377 16.094 1.00 98.06 88 ILE A N 1
ATOM 668 C CA . ILE A 1 88 ? -17.674 -1.674 16.521 1.00 98.06 88 ILE A CA 1
ATOM 669 C C . ILE A 1 88 ? -18.583 -2.625 17.308 1.00 98.06 88 ILE A C 1
ATOM 671 O O . ILE A 1 88 ? -19.013 -2.284 18.408 1.00 98.06 88 ILE A O 1
ATOM 675 N N . ALA A 1 89 ? -18.812 -3.839 16.800 1.00 98.06 89 ALA A N 1
ATOM 676 C CA . ALA A 1 89 ? -19.636 -4.841 17.473 1.00 98.06 89 ALA A CA 1
ATOM 677 C C . ALA A 1 89 ? -19.079 -5.218 18.857 1.00 98.06 89 ALA A C 1
ATOM 679 O O . ALA A 1 89 ? -19.834 -5.302 19.827 1.00 98.06 89 ALA A O 1
ATOM 680 N N . GLN A 1 90 ? -17.757 -5.383 18.975 1.00 98.31 90 GLN A N 1
ATOM 681 C CA . GLN A 1 90 ? -17.090 -5.637 20.256 1.00 98.31 90 GLN A CA 1
ATOM 682 C C . GLN A 1 90 ? -17.280 -4.474 21.238 1.00 98.31 90 GLN A C 1
ATOM 684 O O . GLN A 1 90 ? -17.625 -4.692 22.399 1.00 98.31 90 GLN A O 1
ATOM 689 N N . GLN A 1 91 ? -17.099 -3.231 20.784 1.00 98.19 91 GLN A N 1
ATOM 690 C CA . GLN A 1 91 ? -17.305 -2.051 21.629 1.00 98.19 91 GLN A CA 1
ATOM 691 C C . GLN A 1 91 ? -18.760 -1.911 22.087 1.00 98.19 91 GLN A C 1
ATOM 693 O O . GLN A 1 91 ? -19.008 -1.558 23.242 1.00 98.19 91 GLN A O 1
ATOM 698 N N . ASP A 1 92 ? -19.721 -2.217 21.218 1.00 97.94 92 ASP A N 1
ATOM 699 C CA . ASP A 1 92 ? -21.140 -2.193 21.560 1.00 97.94 92 ASP A CA 1
ATOM 700 C C . ASP A 1 92 ? -21.507 -3.287 22.566 1.00 97.94 92 ASP A C 1
ATOM 702 O O . ASP A 1 92 ? -22.273 -3.018 23.494 1.00 97.94 92 ASP A O 1
ATOM 706 N N . ALA A 1 93 ? -20.939 -4.489 22.438 1.00 97.88 93 ALA A N 1
ATOM 707 C CA . ALA A 1 93 ? -21.110 -5.559 23.419 1.00 97.88 93 ALA A CA 1
ATOM 708 C C . ALA A 1 93 ? -20.583 -5.133 24.799 1.00 97.88 93 ALA A C 1
ATOM 710 O O . ALA A 1 93 ? -21.316 -5.209 25.784 1.00 97.88 93 ALA A O 1
ATOM 711 N N . ILE A 1 94 ? -19.367 -4.576 24.855 1.00 97.94 94 ILE A N 1
ATOM 712 C CA . ILE A 1 94 ? -18.771 -4.046 26.093 1.00 97.94 94 ILE A CA 1
ATOM 713 C C . ILE A 1 94 ? -19.637 -2.926 26.687 1.00 97.94 94 ILE A C 1
ATOM 715 O O . ILE A 1 94 ? -19.835 -2.863 27.900 1.00 97.94 94 ILE A O 1
ATOM 719 N N . ARG A 1 95 ? -20.168 -2.022 25.853 1.00 97.38 95 ARG A N 1
ATOM 720 C CA . ARG A 1 95 ? -21.030 -0.924 26.316 1.00 97.38 95 ARG A CA 1
ATOM 721 C C . ARG A 1 95 ? -22.325 -1.451 26.937 1.00 97.38 95 ARG A C 1
ATOM 723 O O . ARG A 1 95 ? -22.736 -0.951 27.984 1.00 97.38 95 ARG A O 1
ATOM 730 N N . ARG A 1 96 ? -22.963 -2.441 26.304 1.00 97.56 96 ARG A N 1
ATOM 731 C CA . ARG A 1 96 ? -24.193 -3.071 26.811 1.00 97.56 96 ARG A CA 1
ATOM 732 C C . ARG A 1 96 ? -23.943 -3.782 28.134 1.00 97.56 96 ARG A C 1
ATOM 734 O O . ARG A 1 96 ? -24.697 -3.553 29.071 1.00 97.56 96 ARG A O 1
ATOM 741 N N . ASP A 1 97 ? -22.868 -4.558 28.219 1.00 97.38 97 ASP A N 1
ATOM 742 C CA . ASP A 1 97 ? -22.474 -5.275 29.433 1.00 97.38 97 ASP A CA 1
ATOM 743 C C . ASP A 1 97 ? -22.268 -4.318 30.616 1.00 97.38 97 ASP A C 1
ATOM 745 O O . ASP A 1 97 ? -22.923 -4.439 31.651 1.00 97.38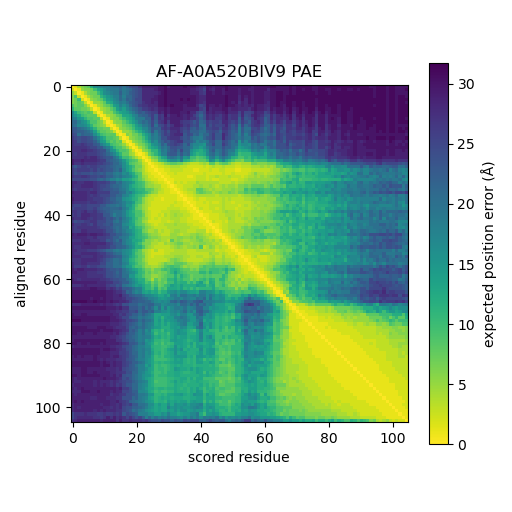 97 ASP A O 1
ATOM 749 N N . ARG A 1 98 ? -21.484 -3.250 30.411 1.00 97.19 98 ARG A N 1
ATOM 750 C CA . ARG A 1 98 ? -21.311 -2.190 31.417 1.00 97.19 98 ARG A CA 1
ATOM 751 C C . ARG A 1 98 ? -22.637 -1.568 31.845 1.00 97.19 98 ARG A C 1
ATOM 753 O O . ARG A 1 98 ? -22.833 -1.322 33.031 1.00 97.19 98 ARG A O 1
ATOM 760 N N . SER A 1 99 ? -23.548 -1.311 30.905 1.00 97.44 99 SER A N 1
ATOM 761 C CA . SER A 1 99 ? -24.862 -0.753 31.239 1.00 97.44 99 SER A CA 1
ATOM 762 C C . SER A 1 99 ? -25.732 -1.721 32.040 1.00 97.44 99 SER A C 1
ATOM 764 O O . SER A 1 99 ? -26.535 -1.250 32.843 1.00 97.44 99 SER A O 1
ATOM 766 N N . LEU A 1 100 ? -25.639 -3.032 31.802 1.00 96.75 100 LEU A N 1
ATOM 767 C CA . LEU A 1 100 ? -26.384 -4.037 32.562 1.00 96.75 100 LEU A CA 1
ATOM 768 C C . LEU A 1 100 ? -25.841 -4.126 33.988 1.00 96.75 100 LEU A C 1
ATOM 770 O O . LEU A 1 100 ? -26.617 -4.015 34.932 1.00 96.75 100 LEU A O 1
ATOM 774 N N . MET A 1 101 ? -24.517 -4.208 34.135 1.00 96.12 101 MET A N 1
ATOM 775 C CA . MET A 1 101 ? -23.846 -4.223 35.438 1.00 96.12 101 MET A CA 1
ATOM 776 C C . MET A 1 101 ? -24.145 -2.965 36.260 1.00 96.12 101 MET A C 1
ATOM 778 O O . MET A 1 101 ? -24.389 -3.059 37.451 1.00 96.12 101 MET A O 1
ATOM 782 N N . GLN A 1 102 ? -24.199 -1.783 35.640 1.00 95.81 102 GLN A N 1
ATOM 783 C CA . GLN A 1 102 ? -24.558 -0.546 36.350 1.00 95.81 102 GLN A CA 1
ATOM 784 C C . GLN A 1 102 ? -26.001 -0.520 36.865 1.00 95.81 102 GLN A C 1
ATOM 786 O O . GLN A 1 102 ? -26.294 0.204 37.812 1.00 95.81 102 GLN A O 1
ATOM 791 N N . ARG A 1 103 ? -26.919 -1.226 36.198 1.00 95.94 103 ARG A N 1
ATOM 792 C CA . ARG A 1 103 ? -28.352 -1.189 36.523 1.00 95.94 103 ARG A CA 1
ATOM 793 C C . ARG A 1 103 ? -28.784 -2.318 37.449 1.00 95.94 103 ARG A C 1
ATOM 795 O O . ARG A 1 103 ? -29.740 -2.132 38.193 1.00 95.94 103 ARG A O 1
ATOM 802 N N . TYR A 1 104 ? -28.136 -3.473 37.346 1.00 94.69 104 TYR A N 1
ATOM 803 C CA . TYR A 1 104 ? -28.579 -4.717 37.978 1.00 94.69 104 TYR A CA 1
ATOM 804 C C . TYR A 1 104 ? -27.478 -5.444 38.760 1.00 94.69 104 TYR A C 1
ATOM 806 O O . TYR A 1 104 ? -27.753 -6.510 39.306 1.00 94.69 104 TYR A O 1
ATOM 814 N N . GLY A 1 105 ? -26.249 -4.921 38.754 1.00 77.81 105 GLY A N 1
ATOM 815 C CA . GLY A 1 105 ? -25.121 -5.446 39.526 1.00 77.81 105 GLY A CA 1
ATOM 816 C C . GLY A 1 105 ? -25.038 -4.881 40.934 1.00 77.81 105 GLY A C 1
ATOM 817 O O . GLY A 1 105 ? -25.680 -3.841 41.207 1.00 77.81 105 GLY A O 1
#

Secondary structure (DSSP, 8-state):
--------------------PPP--EEEEE-TTS-EEEESS--GGGTTS--EEEPTTS-EEEEPPP---HHHHHHHHHHHHHHHHHHHHHHHHHHHHHHHHHHH-

Foldseek 3Di:
DDDDDDDDDPPDPPPDPDPPPPAQWWKWDAAPVRDIDIDSDDDPRCLQHWIFTAHPVRHGPDTPHRPCPPVNVVVVVVVVVVVVVVVVVVVVVVVVVVVCVVVPD

Solvent-accessible surface area (backbone atoms only — not comparable to full-atom values): 6574 Å² total; per-residue (Å²): 142,89,88,81,90,81,81,87,78,86,79,74,77,81,77,74,77,74,77,74,70,76,72,74,38,36,30,32,35,66,47,96,87,69,46,78,48,76,35,76,51,88,59,76,91,41,70,90,44,51,39,36,30,21,37,88,86,69,48,80,68,44,69,48,69,55,72,66,46,73,64,55,44,51,51,47,53,51,48,53,51,50,55,50,50,52,53,50,52,53,52,50,52,54,52,51,51,54,55,46,46,74,72,74,100

Radius of gyration: 30.25 Å; Cα contacts (8 Å, |Δi|>4): 88; chains: 1; bounding box: 53×84×64 Å